Protein AF-A0A8K0G3H5-F1 (afdb_monomer_lite)

Structure (mmCIF, N/CA/C/O backbone):
data_AF-A0A8K0G3H5-F1
#
_entry.id   AF-A0A8K0G3H5-F1
#
loop_
_atom_site.group_PDB
_atom_site.id
_atom_site.type_symbol
_atom_site.label_atom_id
_atom_site.label_alt_id
_atom_site.label_comp_id
_atom_site.label_asym_id
_atom_site.label_entity_id
_atom_site.label_seq_id
_atom_site.pdbx_PDB_ins_code
_atom_site.Cartn_x
_atom_site.Cartn_y
_atom_site.Cartn_z
_atom_site.occupancy
_atom_site.B_iso_or_equiv
_atom_site.auth_seq_id
_atom_site.auth_comp_id
_atom_site.auth_asym_id
_atom_site.auth_atom_id
_atom_site.pdbx_PDB_model_num
ATOM 1 N N . VAL A 1 1 ? -3.496 2.735 -14.451 1.00 60.97 1 VAL A N 1
ATOM 2 C CA . VAL A 1 1 ? -2.533 3.697 -13.855 1.00 60.97 1 VAL A CA 1
ATOM 3 C C . VAL A 1 1 ? -3.003 5.143 -13.969 1.00 60.97 1 VAL A C 1
ATOM 5 O O . VAL A 1 1 ? -3.151 5.767 -12.934 1.00 60.97 1 VAL A O 1
ATOM 8 N N . VAL A 1 2 ? -3.291 5.678 -15.167 1.00 65.19 2 VAL A N 1
ATOM 9 C CA . VAL A 1 2 ? -3.724 7.091 -15.317 1.00 65.19 2 VAL A CA 1
ATOM 10 C C . VAL A 1 2 ? -5.033 7.393 -14.565 1.00 65.19 2 VAL A C 1
ATOM 12 O O . VAL A 1 2 ? -5.083 8.351 -13.806 1.00 65.19 2 VAL A O 1
ATOM 15 N N . ALA A 1 3 ? -6.048 6.529 -14.674 1.00 71.25 3 ALA A N 1
ATOM 16 C CA . ALA A 1 3 ? -7.316 6.703 -13.951 1.00 71.25 3 ALA A CA 1
ATOM 17 C C . ALA A 1 3 ? -7.170 6.621 -12.414 1.00 71.25 3 ALA A C 1
ATOM 19 O O . ALA A 1 3 ? -7.749 7.429 -11.695 1.00 71.25 3 ALA A O 1
ATOM 20 N N . GLU A 1 4 ? -6.352 5.687 -11.910 1.00 70.50 4 GLU A N 1
ATOM 21 C CA . GLU A 1 4 ? -6.043 5.552 -10.470 1.00 70.50 4 GLU A CA 1
ATOM 22 C C . GLU A 1 4 ? -5.405 6.827 -9.907 1.00 70.50 4 GLU A C 1
ATOM 24 O O . GLU A 1 4 ? -5.673 7.245 -8.784 1.00 70.50 4 GLU A O 1
ATOM 29 N N . TYR A 1 5 ? -4.570 7.472 -10.715 1.00 69.31 5 TYR A N 1
ATOM 30 C CA . TYR A 1 5 ? -3.880 8.694 -10.348 1.00 69.31 5 TYR A CA 1
ATOM 31 C C . TYR A 1 5 ? -4.804 9.907 -10.294 1.00 69.31 5 TYR A C 1
ATOM 33 O O . TYR A 1 5 ? -4.731 10.695 -9.354 1.00 69.31 5 TYR A O 1
ATOM 41 N N . GLU A 1 6 ? -5.700 10.047 -11.270 1.00 69.94 6 GLU A N 1
ATOM 42 C CA . GLU A 1 6 ? -6.723 11.095 -11.261 1.00 69.94 6 GLU A CA 1
ATOM 43 C C . GLU A 1 6 ? -7.671 10.932 -10.067 1.00 69.94 6 GLU A C 1
ATOM 45 O O . GLU A 1 6 ? -7.985 11.917 -9.394 1.00 69.94 6 GLU A O 1
ATOM 50 N N . ALA A 1 7 ? -8.055 9.690 -9.753 1.00 77.19 7 ALA A N 1
ATOM 51 C CA . ALA A 1 7 ? -8.869 9.357 -8.588 1.00 77.19 7 ALA A CA 1
ATOM 52 C C . ALA A 1 7 ? -8.151 9.698 -7.274 1.00 77.19 7 ALA A C 1
ATOM 54 O O . ALA A 1 7 ? -8.716 10.396 -6.427 1.00 77.19 7 ALA A O 1
ATOM 55 N N . LEU A 1 8 ? -6.882 9.298 -7.130 1.00 76.44 8 LEU A N 1
ATOM 56 C CA . LEU A 1 8 ? -6.054 9.666 -5.984 1.00 76.44 8 LEU A CA 1
ATOM 57 C C . LEU A 1 8 ? -5.936 11.190 -5.868 1.00 76.44 8 LEU A C 1
ATOM 59 O O . LEU A 1 8 ? -6.237 11.749 -4.819 1.00 76.44 8 LEU A O 1
ATOM 63 N N . ALA A 1 9 ? -5.572 11.893 -6.941 1.00 72.31 9 ALA A N 1
ATOM 64 C CA . ALA A 1 9 ? -5.428 13.346 -6.936 1.00 72.31 9 ALA A CA 1
ATOM 65 C C . ALA A 1 9 ? -6.732 14.064 -6.545 1.00 72.31 9 ALA A C 1
ATOM 67 O O . ALA A 1 9 ? -6.689 15.063 -5.823 1.00 72.31 9 ALA A O 1
ATOM 68 N N . ALA A 1 10 ? -7.888 13.566 -6.990 1.00 76.31 10 ALA A N 1
ATOM 69 C CA . ALA A 1 10 ? -9.194 14.081 -6.594 1.00 76.31 10 ALA A CA 1
ATOM 70 C C . ALA A 1 10 ? -9.475 13.841 -5.102 1.00 76.31 10 ALA A C 1
ATOM 72 O O . ALA A 1 10 ? -9.843 14.777 -4.396 1.00 76.31 10 ALA A O 1
ATOM 73 N N . LEU A 1 11 ? -9.232 12.629 -4.595 1.00 75.12 11 LEU A N 1
ATOM 74 C CA . LEU A 1 11 ? -9.430 12.280 -3.184 1.00 75.12 11 LEU A CA 1
ATOM 75 C C . LEU A 1 11 ? -8.519 13.067 -2.249 1.00 75.12 11 LEU A C 1
ATOM 77 O O . LEU A 1 11 ? -8.965 13.526 -1.198 1.00 75.12 11 LEU A O 1
ATOM 81 N N . LEU A 1 12 ? -7.259 13.257 -2.635 1.00 73.12 12 LEU A N 1
ATOM 82 C CA . LEU A 1 12 ? -6.318 14.095 -1.906 1.00 73.12 12 LEU A CA 1
ATOM 83 C C . LEU A 1 12 ? -6.831 15.545 -1.883 1.00 73.12 12 LEU A C 1
ATOM 85 O O . LEU A 1 12 ? -6.938 16.144 -0.815 1.00 73.12 12 LEU A O 1
ATOM 89 N N . LYS A 1 13 ? -7.252 16.109 -3.023 1.00 71.12 13 LYS A N 1
ATOM 90 C CA . LYS A 1 13 ? -7.838 17.463 -3.056 1.00 71.12 13 LYS A CA 1
ATOM 91 C C . LYS A 1 13 ? -9.052 17.594 -2.133 1.00 71.12 13 LYS A C 1
ATOM 93 O O . LYS A 1 13 ? -9.148 18.598 -1.436 1.00 71.12 13 LYS A O 1
ATOM 98 N N . THR A 1 14 ? -9.943 16.606 -2.088 1.00 68.56 14 THR A N 1
ATOM 99 C CA . THR A 1 14 ? -11.157 16.662 -1.258 1.00 68.56 14 THR A CA 1
ATOM 100 C C . THR A 1 14 ? -10.860 16.470 0.234 1.00 68.56 14 THR A C 1
ATOM 102 O O . THR A 1 14 ? -11.368 17.231 1.054 1.00 68.56 14 THR A O 1
ATOM 105 N N . ASN A 1 15 ? -9.991 15.523 0.604 1.00 61.44 15 ASN A N 1
ATOM 106 C CA . ASN A 1 15 ? -9.629 15.264 2.005 1.00 61.44 15 ASN A CA 1
ATOM 107 C C . ASN A 1 15 ? -8.744 16.363 2.620 1.00 61.44 15 ASN A C 1
ATOM 109 O O . ASN A 1 15 ? -8.857 16.659 3.811 1.00 61.44 15 ASN A O 1
ATOM 113 N N . TYR A 1 16 ? -7.866 17.001 1.838 1.00 61.28 16 TYR A N 1
ATOM 114 C CA . TYR A 1 16 ? -6.876 17.942 2.379 1.00 61.28 16 TYR A CA 1
ATOM 115 C C . TYR A 1 16 ? -7.357 19.385 2.522 1.00 61.28 16 TYR A C 1
ATOM 117 O O . TYR A 1 16 ? -6.759 20.134 3.293 1.00 61.28 16 TYR A O 1
ATOM 125 N N . GLN A 1 17 ? -8.461 19.786 1.880 1.00 52.34 17 GLN A N 1
ATOM 126 C CA . GLN A 1 17 ? -9.055 21.111 2.127 1.00 52.34 17 GLN A CA 1
ATOM 127 C C . GLN A 1 17 ? -9.505 21.286 3.593 1.00 52.34 17 GLN A C 1
ATOM 129 O O . GLN A 1 17 ? -9.594 22.416 4.069 1.00 52.34 17 GLN A O 1
ATOM 134 N N . GLN A 1 18 ? -9.725 20.190 4.333 1.00 49.72 18 GLN A N 1
ATOM 135 C CA . GLN A 1 18 ? -10.153 20.217 5.738 1.00 49.72 18 GLN A CA 1
ATOM 136 C C . GLN A 1 18 ? -9.012 20.128 6.769 1.00 49.72 18 GLN A C 1
ATOM 138 O O . GLN A 1 18 ? -9.180 20.600 7.892 1.00 49.72 18 GLN A O 1
ATOM 143 N N . LYS A 1 19 ? -7.841 19.570 6.429 1.00 51.81 19 LYS A N 1
ATOM 144 C CA . LYS A 1 19 ? -6.721 19.368 7.371 1.00 51.81 19 LYS A CA 1
ATOM 145 C C . LYS A 1 19 ? -5.499 20.163 6.897 1.00 51.81 19 LYS A C 1
ATOM 147 O O . LYS A 1 19 ? -4.670 19.629 6.184 1.00 51.81 19 LYS A O 1
ATOM 152 N N . LYS A 1 20 ? -5.364 21.435 7.302 1.00 50.28 20 LYS A N 1
ATOM 153 C CA . LYS A 1 20 ? -4.253 22.351 6.924 1.00 50.28 20 LYS A CA 1
ATOM 154 C C . LYS A 1 20 ? -2.960 22.217 7.762 1.00 50.28 20 LYS A C 1
ATOM 156 O O . LYS A 1 20 ? -2.026 22.978 7.550 1.00 50.28 20 LYS A O 1
ATOM 161 N N . SER A 1 21 ? -2.897 21.296 8.730 1.00 50.94 21 SER A N 1
ATOM 162 C CA . SER A 1 21 ? -1.921 21.362 9.839 1.00 50.94 21 SER A CA 1
ATOM 163 C C . SER A 1 21 ? -0.646 20.501 9.730 1.00 50.94 21 SER A C 1
ATOM 165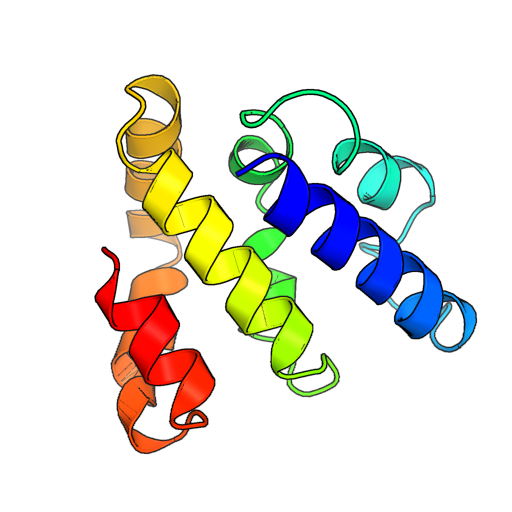 O O . SER A 1 21 ? 0.264 20.710 10.530 1.00 50.94 21 SER A O 1
ATOM 167 N N . LYS A 1 22 ? -0.547 19.509 8.833 1.00 55.66 22 LYS A N 1
ATOM 168 C CA . LYS A 1 22 ? 0.615 18.595 8.777 1.00 55.66 22 LYS A CA 1
ATOM 169 C C . LYS A 1 22 ? 1.765 19.152 7.894 1.00 55.66 22 LYS A C 1
ATOM 171 O O . LYS A 1 22 ? 1.527 19.553 6.757 1.00 55.66 22 LYS A O 1
ATOM 176 N N . PRO A 1 23 ? 3.023 19.150 8.373 1.00 52.19 23 PRO A N 1
ATOM 177 C CA . PRO A 1 23 ? 4.151 19.870 7.756 1.00 52.19 23 PRO A CA 1
ATOM 178 C C . PRO A 1 23 ? 4.619 19.348 6.385 1.00 52.19 23 PRO A C 1
ATOM 180 O O . PRO A 1 23 ? 5.292 20.070 5.656 1.00 52.19 23 PRO A O 1
ATOM 183 N N . TRP A 1 24 ? 4.248 18.128 5.985 1.00 52.88 24 TRP A N 1
ATOM 184 C CA . TRP A 1 24 ? 4.562 17.589 4.653 1.00 52.88 24 TRP A CA 1
ATOM 185 C C . TRP A 1 24 ? 3.606 18.090 3.545 1.00 52.88 24 TRP A C 1
ATOM 187 O O . TRP A 1 24 ? 3.844 17.848 2.358 1.00 52.88 24 TRP A O 1
ATOM 197 N N . MET A 1 25 ? 2.552 18.833 3.912 1.00 53.16 25 MET A N 1
ATOM 198 C CA . MET A 1 25 ? 1.445 19.265 3.044 1.00 53.16 25 MET A CA 1
ATOM 199 C C . MET A 1 25 ? 1.609 20.680 2.457 1.00 53.16 25 MET A C 1
ATOM 201 O O . MET A 1 25 ? 0.626 21.397 2.262 1.00 53.16 25 MET A O 1
ATOM 205 N N . ASN A 1 26 ? 2.830 21.121 2.163 1.00 52.50 26 ASN A N 1
ATOM 206 C CA . ASN A 1 26 ? 3.011 22.369 1.415 1.00 52.50 26 ASN A CA 1
ATOM 207 C C . ASN A 1 26 ? 2.492 22.180 -0.024 1.00 52.50 26 ASN A C 1
ATOM 209 O O . ASN A 1 26 ? 2.656 21.109 -0.603 1.00 52.50 26 ASN A O 1
ATOM 213 N N . SER A 1 27 ? 1.884 23.211 -0.620 1.00 42.72 27 SER A N 1
ATOM 214 C CA . SER A 1 27 ? 1.158 23.176 -1.909 1.00 42.72 27 SER A CA 1
ATOM 215 C C . SER A 1 27 ? 1.940 22.550 -3.076 1.00 42.72 27 SER A C 1
ATOM 217 O O . SER A 1 27 ? 1.345 22.006 -4.004 1.00 42.72 27 SER A O 1
ATOM 219 N N . ALA A 1 28 ? 3.273 22.594 -3.019 1.00 39.88 28 ALA A N 1
ATOM 220 C CA . ALA A 1 28 ? 4.167 21.965 -3.987 1.00 39.88 28 ALA A CA 1
ATOM 221 C C . ALA A 1 28 ? 4.187 20.423 -3.889 1.00 39.88 28 ALA A C 1
ATOM 223 O O . ALA A 1 28 ? 4.289 19.754 -4.910 1.00 39.88 28 ALA A O 1
ATOM 224 N N . SER A 1 29 ? 4.004 19.847 -2.694 1.00 45.16 29 SER A N 1
ATOM 225 C CA . SER A 1 29 ? 4.036 18.397 -2.443 1.00 45.16 29 SER A CA 1
ATOM 226 C C . SER A 1 29 ? 2.851 17.637 -3.034 1.00 45.16 29 SER A C 1
ATOM 228 O O . SER A 1 29 ? 3.005 16.484 -3.421 1.00 45.16 29 SER A O 1
ATOM 230 N N . ILE A 1 30 ? 1.679 18.271 -3.113 1.00 43.53 30 ILE A N 1
ATOM 231 C CA . ILE A 1 30 ? 0.469 17.683 -3.716 1.00 43.53 30 ILE A CA 1
ATOM 232 C C . ILE A 1 30 ? 0.523 17.797 -5.251 1.00 43.53 30 ILE A C 1
ATOM 234 O O . ILE A 1 30 ? -0.052 16.977 -5.961 1.00 43.53 30 ILE A O 1
ATOM 238 N N . CYS A 1 31 ? 1.259 18.783 -5.778 1.00 33.78 31 CYS A N 1
ATOM 239 C CA . CYS A 1 31 ? 1.403 19.023 -7.216 1.00 33.78 31 CYS A CA 1
ATOM 240 C C . CYS A 1 31 ? 2.208 17.916 -7.930 1.00 33.78 31 CYS A C 1
ATOM 242 O O . CYS A 1 31 ? 1.975 17.643 -9.107 1.00 33.78 31 CYS A O 1
ATOM 244 N N . CYS A 1 32 ? 3.081 17.202 -7.209 1.00 40.72 32 CYS A N 1
ATOM 245 C CA . CYS A 1 32 ? 3.848 16.070 -7.743 1.00 40.72 32 CYS A CA 1
ATOM 246 C C . CYS A 1 32 ? 2.961 14.896 -8.203 1.00 40.72 32 CYS A C 1
ATOM 248 O O . CYS A 1 32 ? 3.376 14.079 -9.024 1.00 40.72 32 CYS A O 1
ATOM 250 N N . VAL A 1 33 ? 1.708 14.852 -7.735 1.00 47.09 33 VAL A N 1
ATOM 251 C CA . VAL A 1 33 ? 0.676 13.903 -8.167 1.00 47.09 33 VAL A CA 1
ATOM 252 C C . VAL A 1 33 ? 0.016 14.347 -9.474 1.00 47.09 33 VAL A C 1
ATOM 254 O O . VAL A 1 33 ? -1.120 13.966 -9.708 1.00 47.09 33 VAL A O 1
ATOM 257 N N . THR A 1 34 ? 0.660 15.131 -10.359 1.00 40.62 34 THR A N 1
ATOM 258 C CA . THR A 1 34 ? 0.024 15.422 -11.664 1.00 40.62 34 THR A CA 1
ATOM 259 C C . THR A 1 34 ? 0.700 15.097 -12.999 1.00 40.62 34 THR A C 1
ATOM 2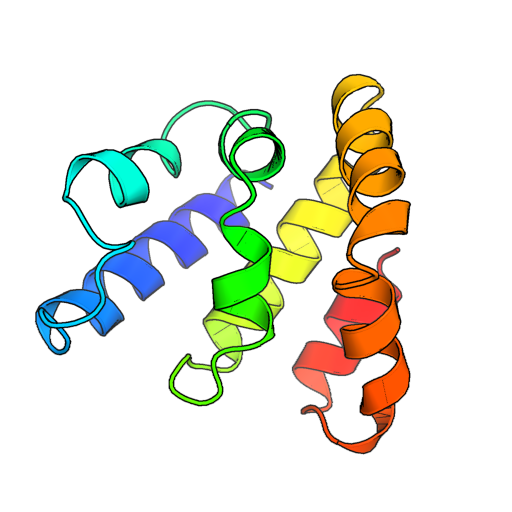61 O O . THR A 1 34 ? -0.046 15.179 -13.971 1.00 40.62 34 THR A O 1
ATOM 264 N N . LYS A 1 35 ? 1.971 14.677 -13.172 1.00 44.62 35 LYS A N 1
ATOM 265 C CA . LYS A 1 35 ? 2.463 14.436 -14.563 1.00 44.62 35 LYS A CA 1
ATOM 266 C C . LYS A 1 35 ? 3.362 13.241 -14.876 1.00 44.62 35 LYS A C 1
ATOM 268 O O . LYS A 1 35 ? 3.356 12.830 -16.031 1.00 44.62 35 LYS A O 1
ATOM 273 N N . GLU A 1 36 ? 4.046 12.610 -13.927 1.00 46.78 36 GLU A N 1
ATOM 274 C CA . GLU A 1 36 ? 4.884 11.444 -14.246 1.00 46.78 36 GLU A CA 1
ATOM 275 C C . GLU A 1 36 ? 4.781 10.382 -13.155 1.00 46.78 36 GLU A C 1
ATOM 277 O O . GLU A 1 36 ? 4.913 10.676 -11.968 1.00 46.78 36 GLU A O 1
ATOM 282 N N . VAL A 1 37 ? 4.556 9.128 -13.566 1.00 46.78 37 VAL A N 1
ATOM 283 C CA . VAL A 1 37 ? 4.466 7.946 -12.682 1.00 46.78 37 VAL A CA 1
ATOM 284 C C . VAL A 1 37 ? 5.702 7.824 -11.771 1.00 46.78 37 VAL A C 1
ATOM 286 O O . VAL A 1 37 ? 5.609 7.252 -10.692 1.00 46.78 37 VAL A O 1
ATOM 289 N N . GLY A 1 38 ? 6.838 8.408 -12.167 1.00 45.59 38 GLY A N 1
ATOM 290 C CA . GLY A 1 38 ? 8.071 8.419 -11.381 1.00 45.59 38 GLY A CA 1
ATOM 291 C C . GLY A 1 38 ? 8.074 9.371 -10.180 1.00 45.59 38 GLY A C 1
ATOM 292 O O . GLY A 1 38 ? 8.759 9.093 -9.201 1.00 45.59 38 GLY A O 1
ATOM 293 N N . LEU A 1 39 ? 7.300 10.463 -10.185 1.00 45.84 39 LEU A N 1
ATOM 294 C CA . LEU A 1 39 ? 7.495 11.536 -9.198 1.00 45.84 39 LEU A CA 1
ATOM 295 C C . LEU A 1 39 ? 6.822 11.264 -7.843 1.00 45.84 39 LEU A C 1
ATOM 297 O O . LEU A 1 39 ? 7.325 11.689 -6.810 1.00 45.84 39 LEU A O 1
ATOM 301 N N . LEU A 1 40 ? 5.710 10.521 -7.823 1.00 48.44 40 LEU A N 1
ATOM 302 C CA . LEU A 1 40 ? 5.081 10.066 -6.572 1.00 48.44 40 LEU A CA 1
ATOM 303 C C . LEU A 1 40 ? 5.952 9.049 -5.825 1.00 48.44 40 LEU A C 1
ATOM 305 O O . LEU A 1 40 ? 5.969 9.008 -4.597 1.00 48.44 40 LEU A O 1
ATOM 309 N N . VAL A 1 41 ? 6.639 8.218 -6.602 1.00 48.34 41 VAL A N 1
ATOM 310 C CA . VAL A 1 41 ? 7.448 7.104 -6.125 1.00 48.34 41 VAL A CA 1
ATOM 311 C C . VAL A 1 41 ? 8.792 7.639 -5.616 1.00 48.34 41 VAL A C 1
ATOM 313 O O . VAL A 1 41 ? 9.190 7.336 -4.498 1.00 48.34 41 VAL A O 1
ATOM 316 N N . MET A 1 42 ? 9.434 8.542 -6.359 1.00 45.75 42 MET A N 1
ATOM 317 C CA . MET A 1 42 ? 10.750 9.092 -6.003 1.00 45.75 42 MET A CA 1
ATOM 318 C C . MET A 1 42 ? 10.773 9.953 -4.728 1.00 45.75 42 MET A C 1
ATOM 320 O O . MET A 1 42 ? 11.823 10.073 -4.104 1.00 45.75 42 MET A O 1
ATOM 324 N N . ASP A 1 43 ? 9.646 10.537 -4.311 1.00 52.66 43 ASP A N 1
ATOM 325 C CA . ASP A 1 43 ? 9.635 11.607 -3.300 1.00 52.66 43 ASP A CA 1
ATOM 326 C C . ASP A 1 43 ? 9.243 11.140 -1.877 1.00 52.66 43 ASP A C 1
ATOM 328 O O . ASP A 1 43 ? 8.873 11.959 -1.037 1.00 52.66 43 ASP A O 1
ATOM 332 N N . PHE A 1 44 ? 9.295 9.828 -1.585 1.00 56.16 44 PHE A N 1
ATOM 333 C CA . PHE A 1 44 ? 9.103 9.215 -0.246 1.00 56.16 44 PHE A CA 1
ATOM 334 C C . PHE A 1 44 ? 7.764 9.492 0.473 1.00 56.16 44 PHE A C 1
ATOM 336 O O . PHE A 1 44 ? 7.535 9.020 1.589 1.00 56.16 44 PHE A O 1
ATOM 343 N N . LYS A 1 45 ? 6.827 10.211 -0.156 1.00 67.19 45 LYS A N 1
ATOM 344 C CA . LYS A 1 45 ? 5.580 10.652 0.494 1.00 67.19 45 LYS A CA 1
ATOM 345 C C . LYS A 1 45 ? 4.560 9.546 0.741 1.00 67.19 45 LYS A C 1
ATOM 347 O O . LYS A 1 45 ? 3.675 9.718 1.579 1.00 67.19 45 LYS A O 1
ATOM 352 N N . PHE A 1 46 ? 4.697 8.407 0.063 1.00 71.81 46 PHE A N 1
ATOM 353 C CA . PHE A 1 46 ? 3.818 7.255 0.257 1.00 71.81 46 PHE A CA 1
ATOM 354 C C . PHE A 1 46 ? 3.906 6.686 1.681 1.00 71.81 46 PHE A C 1
ATOM 356 O O . PHE A 1 46 ? 2.899 6.195 2.181 1.00 71.81 46 PHE A O 1
ATOM 363 N N . HIS A 1 47 ? 5.049 6.834 2.368 1.00 74.88 47 HIS A N 1
ATOM 364 C CA . HIS A 1 47 ? 5.191 6.406 3.761 1.00 74.88 47 HIS A CA 1
ATOM 365 C C . HIS A 1 47 ? 4.118 7.017 4.654 1.00 74.88 47 HIS A C 1
ATOM 367 O O . HIS A 1 47 ? 3.441 6.309 5.398 1.00 74.88 47 HIS A O 1
ATOM 373 N N . TRP A 1 48 ? 3.937 8.336 4.573 1.00 75.12 48 TRP A N 1
ATOM 374 C CA . TRP A 1 48 ? 2.936 9.015 5.390 1.00 75.12 48 TRP A CA 1
ATOM 375 C C . TRP A 1 48 ? 1.522 8.620 4.981 1.00 75.12 48 TRP A C 1
ATOM 377 O O . TRP A 1 48 ? 0.683 8.434 5.849 1.00 75.12 48 TRP A O 1
ATOM 387 N N . LEU A 1 49 ? 1.259 8.441 3.685 1.00 79.06 49 LEU A N 1
ATOM 388 C CA . LEU A 1 49 ? -0.071 8.057 3.205 1.00 79.06 49 LEU A CA 1
ATOM 389 C C . LEU A 1 49 ? -0.496 6.661 3.677 1.00 79.06 49 LEU A C 1
ATOM 391 O O . LEU A 1 49 ? -1.674 6.465 3.961 1.00 79.06 49 LEU A O 1
ATOM 395 N N . LEU A 1 50 ? 0.442 5.715 3.779 1.00 80.56 50 LEU A N 1
ATOM 396 C CA . LEU A 1 50 ? 0.165 4.355 4.245 1.00 80.56 50 LEU A CA 1
ATOM 397 C C . LEU A 1 50 ? 0.072 4.261 5.776 1.00 80.56 50 LEU A C 1
ATOM 399 O O . LEU A 1 50 ? -0.790 3.550 6.283 1.00 80.56 50 LEU A O 1
ATOM 403 N N . ASN A 1 51 ? 0.904 5.005 6.514 1.00 79.44 51 ASN A N 1
ATOM 404 C CA . ASN A 1 51 ? 0.964 4.913 7.980 1.00 79.44 51 ASN A CA 1
ATOM 405 C C . ASN A 1 51 ? -0.004 5.854 8.720 1.00 79.44 51 ASN A C 1
ATOM 407 O O . ASN A 1 51 ? -0.263 5.668 9.912 1.00 79.44 51 ASN A O 1
ATOM 411 N N . ASP A 1 52 ? -0.533 6.885 8.060 1.00 79.50 52 ASP A N 1
ATOM 412 C CA . ASP A 1 52 ? -1.428 7.853 8.693 1.00 79.50 52 ASP A CA 1
ATOM 413 C C . ASP A 1 52 ? -2.868 7.317 8.776 1.00 79.50 52 ASP A C 1
ATOM 415 O O . ASP A 1 52 ? -3.603 7.284 7.790 1.00 79.50 52 ASP A O 1
ATOM 419 N N . ARG A 1 53 ? -3.301 6.931 9.982 1.00 73.56 53 ARG A N 1
ATOM 420 C CA . ARG A 1 53 ? -4.654 6.390 10.242 1.00 73.56 53 ARG A CA 1
ATOM 421 C C . ARG A 1 53 ? -5.782 7.399 10.022 1.00 73.56 53 ARG A C 1
ATOM 423 O O . ARG A 1 53 ? -6.941 7.017 9.931 1.00 73.56 53 ARG A O 1
ATOM 430 N N . ASP A 1 54 ? -5.446 8.683 9.948 1.00 77.81 54 ASP A N 1
ATOM 431 C CA . ASP A 1 54 ? -6.382 9.753 9.605 1.00 77.81 54 ASP A CA 1
ATOM 432 C C . ASP A 1 54 ? -6.779 9.770 8.124 1.00 77.81 54 ASP A C 1
ATOM 434 O O . ASP A 1 54 ? -7.686 10.520 7.744 1.00 77.81 54 ASP A O 1
ATOM 438 N N . VAL A 1 55 ? -6.032 9.052 7.285 1.00 78.50 55 VAL A N 1
ATOM 439 C CA . VAL A 1 55 ? -6.242 8.980 5.843 1.00 78.50 55 VAL A CA 1
ATOM 440 C C . VAL A 1 55 ? -7.326 7.944 5.551 1.00 78.50 55 VAL A C 1
ATOM 442 O O . VAL A 1 55 ? -7.414 6.911 6.209 1.00 78.50 55 VAL A O 1
ATOM 445 N N . GLN A 1 56 ? -8.171 8.229 4.563 1.00 82.62 56 GLN A N 1
ATOM 446 C CA . GLN A 1 56 ? -9.211 7.300 4.129 1.00 82.62 56 GLN A CA 1
ATOM 447 C C . GLN A 1 56 ? -8.606 6.073 3.445 1.00 82.62 56 GLN A C 1
ATOM 449 O O . GLN A 1 56 ? -7.653 6.193 2.675 1.00 82.62 56 GLN A O 1
ATOM 454 N N . ASP A 1 57 ? -9.232 4.919 3.641 1.00 86.00 57 ASP A N 1
ATOM 455 C CA . ASP A 1 57 ? -8.854 3.644 3.029 1.00 86.00 57 ASP A CA 1
ATOM 456 C C . ASP A 1 57 ? -8.720 3.754 1.502 1.00 86.00 57 ASP A C 1
ATOM 458 O O . ASP A 1 57 ? -7.745 3.267 0.932 1.00 86.00 57 ASP A O 1
ATOM 462 N N . GLN A 1 58 ? -9.616 4.497 0.829 1.00 85.75 58 GLN A N 1
ATOM 463 C CA . GLN A 1 58 ? -9.525 4.711 -0.624 1.00 85.75 58 GLN A CA 1
ATOM 464 C C . GLN A 1 58 ? -8.187 5.320 -1.061 1.00 85.75 58 GLN A C 1
ATOM 466 O O . GLN A 1 58 ? -7.662 4.967 -2.114 1.00 85.75 58 GLN A O 1
ATOM 471 N N . VAL A 1 59 ? -7.608 6.221 -0.267 1.00 83.88 59 VAL A N 1
ATOM 472 C CA . VAL A 1 59 ? -6.309 6.820 -0.593 1.00 83.88 59 VAL A CA 1
ATOM 473 C C . VAL A 1 59 ? -5.208 5.762 -0.537 1.00 83.88 59 VAL A C 1
ATOM 475 O O . VAL A 1 59 ? -4.391 5.702 -1.454 1.00 83.88 59 VAL A O 1
ATOM 478 N N . ARG A 1 60 ? -5.205 4.902 0.490 1.00 86.56 60 ARG A N 1
ATOM 479 C CA . ARG A 1 60 ? -4.225 3.812 0.623 1.00 86.56 60 ARG A CA 1
ATOM 480 C C . ARG A 1 60 ? -4.361 2.798 -0.508 1.00 86.56 60 ARG A C 1
ATOM 482 O O . ARG A 1 60 ? -3.361 2.467 -1.134 1.00 86.56 60 ARG A O 1
ATOM 489 N N . ILE A 1 61 ? -5.589 2.404 -0.841 1.00 89.50 61 ILE A N 1
ATOM 490 C CA . ILE A 1 61 ? -5.917 1.520 -1.972 1.00 89.50 61 ILE A CA 1
ATOM 491 C C . ILE A 1 61 ? -5.310 2.048 -3.277 1.00 89.50 61 ILE A C 1
ATOM 493 O O . ILE A 1 61 ? -4.568 1.334 -3.951 1.00 89.50 61 ILE A O 1
ATOM 497 N N . HIS A 1 62 ? -5.558 3.316 -3.618 1.00 84.56 62 HIS A N 1
ATOM 498 C CA . HIS A 1 62 ? -5.016 3.896 -4.848 1.00 84.56 62 HIS A CA 1
ATOM 499 C C . HIS A 1 62 ? -3.486 4.012 -4.819 1.00 84.56 62 HIS A C 1
ATOM 501 O O . HIS A 1 62 ? -2.840 3.780 -5.840 1.00 84.56 62 HIS A O 1
ATOM 507 N N . VAL A 1 63 ? -2.886 4.330 -3.666 1.00 84.06 63 VAL A N 1
ATOM 508 C CA . VAL A 1 63 ? -1.422 4.346 -3.506 1.00 84.06 63 VAL A CA 1
ATOM 509 C C . VAL A 1 63 ? -0.832 2.956 -3.750 1.00 84.06 63 VAL A C 1
ATOM 511 O O . VAL A 1 63 ? 0.104 2.838 -4.537 1.00 84.06 63 VAL A O 1
ATOM 514 N N . LEU A 1 64 ? -1.397 1.907 -3.145 1.00 86.81 64 LEU A N 1
ATOM 515 C CA . LEU A 1 64 ? -0.963 0.519 -3.337 1.00 86.81 64 LEU A CA 1
ATOM 516 C C . LEU A 1 64 ? -1.105 0.081 -4.799 1.00 86.81 64 LEU A C 1
ATOM 518 O O . LEU A 1 64 ? -0.152 -0.439 -5.367 1.00 86.81 64 LEU A O 1
ATOM 522 N N . ASN A 1 65 ? -2.240 0.370 -5.444 1.00 86.44 65 ASN A N 1
ATOM 523 C CA . ASN A 1 65 ? -2.464 0.051 -6.858 1.00 86.44 65 ASN A CA 1
ATOM 524 C C . ASN A 1 65 ? -1.452 0.751 -7.778 1.00 86.44 65 ASN A C 1
ATOM 526 O O . ASN A 1 65 ? -0.957 0.157 -8.738 1.00 86.44 65 ASN A O 1
ATOM 530 N N . ILE A 1 66 ? -1.149 2.027 -7.509 1.00 80.69 66 ILE A N 1
ATOM 531 C CA . ILE A 1 66 ? -0.151 2.789 -8.265 1.00 80.69 66 ILE A CA 1
ATOM 532 C C . ILE A 1 66 ? 1.237 2.194 -8.048 1.00 80.69 66 ILE A C 1
ATOM 534 O O . ILE A 1 66 ? 1.948 2.003 -9.030 1.00 80.69 66 ILE A O 1
ATOM 538 N N . LEU A 1 67 ? 1.614 1.881 -6.805 1.00 79.56 67 LEU A N 1
ATOM 539 C CA . LEU A 1 67 ? 2.905 1.275 -6.482 1.00 79.56 67 LEU A CA 1
ATOM 540 C C . LEU A 1 67 ? 3.060 -0.107 -7.126 1.00 79.56 67 LEU A C 1
ATOM 542 O O . LEU A 1 67 ? 4.091 -0.352 -7.741 1.00 79.56 67 LEU A O 1
ATOM 546 N N . ALA A 1 68 ? 2.039 -0.963 -7.077 1.00 83.25 68 ALA A N 1
ATOM 547 C CA . ALA A 1 68 ? 2.050 -2.277 -7.718 1.00 83.25 68 ALA A CA 1
ATOM 548 C C . ALA A 1 68 ? 2.188 -2.159 -9.245 1.00 83.25 68 ALA A C 1
ATOM 550 O O . ALA A 1 68 ? 3.039 -2.797 -9.860 1.00 83.25 68 ALA A O 1
ATOM 551 N N . ALA A 1 69 ? 1.423 -1.262 -9.874 1.00 79.62 69 ALA A N 1
ATOM 552 C CA . ALA A 1 69 ? 1.546 -1.023 -11.311 1.00 79.62 69 ALA A CA 1
ATOM 553 C C . ALA A 1 69 ? 2.886 -0.375 -11.701 1.00 79.62 69 ALA A C 1
ATOM 555 O O . ALA A 1 69 ? 3.357 -0.537 -12.829 1.00 79.62 69 ALA A O 1
ATOM 556 N N . ALA A 1 70 ? 3.483 0.391 -10.790 1.00 75.12 70 ALA A N 1
ATOM 557 C CA . ALA A 1 70 ? 4.774 1.026 -10.975 1.00 75.12 70 ALA A CA 1
ATOM 558 C C . ALA A 1 70 ? 5.933 0.044 -10.726 1.00 75.12 70 ALA A C 1
ATOM 560 O O . ALA A 1 70 ? 6.951 0.188 -11.389 1.00 75.12 70 ALA A O 1
ATOM 561 N N . ALA A 1 71 ? 5.773 -0.977 -9.874 1.00 75.50 71 ALA A N 1
ATOM 562 C CA . ALA A 1 71 ? 6.785 -1.993 -9.552 1.00 75.50 71 ALA A CA 1
ATOM 563 C C . ALA A 1 71 ? 7.317 -2.747 -10.782 1.00 75.50 71 ALA A C 1
ATOM 565 O O . ALA A 1 71 ? 8.443 -3.234 -10.773 1.00 75.50 71 ALA A O 1
ATOM 566 N N . LEU A 1 72 ? 6.530 -2.788 -11.860 1.00 71.19 72 LEU A N 1
ATOM 567 C CA . LEU A 1 72 ? 6.909 -3.366 -13.151 1.00 71.19 72 LEU A CA 1
ATOM 568 C C . LEU A 1 72 ? 7.849 -2.470 -13.985 1.00 71.19 72 LEU A C 1
ATOM 570 O O . LEU A 1 72 ? 8.250 -2.869 -15.075 1.00 71.19 72 LEU A O 1
ATOM 574 N N . LYS A 1 73 ? 8.168 -1.251 -13.527 1.00 72.94 73 LYS A N 1
ATOM 575 C CA . LYS A 1 73 ? 9.094 -0.324 -14.194 1.00 72.94 73 LYS A CA 1
ATOM 576 C C . LYS A 1 73 ? 10.462 -0.326 -13.512 1.00 72.94 73 LYS A C 1
ATOM 578 O O . LYS A 1 73 ? 10.547 -0.190 -12.292 1.00 72.94 73 LYS A O 1
ATOM 583 N N . ASP A 1 74 ? 11.521 -0.360 -14.319 1.00 62.06 74 ASP A N 1
ATOM 584 C CA . ASP A 1 74 ? 12.913 -0.441 -13.850 1.00 62.06 74 ASP A CA 1
ATOM 585 C C . ASP A 1 74 ? 13.316 0.700 -12.898 1.00 62.06 74 ASP A C 1
ATOM 587 O O . ASP A 1 74 ? 14.040 0.478 -11.933 1.00 62.06 74 ASP A O 1
ATOM 591 N N . ASP A 1 75 ? 12.800 1.916 -13.086 1.00 62.72 75 ASP A N 1
ATOM 592 C CA . ASP A 1 75 ? 13.144 3.048 -12.208 1.00 62.72 75 ASP A CA 1
ATOM 593 C C . ASP A 1 75 ? 12.463 2.973 -10.831 1.00 62.72 75 ASP A C 1
ATOM 595 O O . ASP A 1 75 ? 12.904 3.585 -9.857 1.00 62.72 75 ASP A O 1
ATOM 599 N N . VAL A 1 76 ? 11.369 2.218 -10.731 1.00 64.69 76 VAL A N 1
ATOM 600 C CA . VAL A 1 76 ? 10.541 2.117 -9.522 1.00 64.69 76 VAL A CA 1
ATOM 601 C C . VAL A 1 76 ? 11.036 1.003 -8.613 1.00 64.69 76 VAL A C 1
ATOM 603 O O . VAL A 1 76 ? 10.952 1.135 -7.390 1.00 64.69 76 VAL A O 1
ATOM 606 N N . ILE A 1 77 ? 11.625 -0.060 -9.171 1.00 66.50 77 ILE A N 1
ATOM 607 C CA . ILE A 1 77 ? 12.220 -1.115 -8.348 1.00 66.50 77 ILE A CA 1
ATOM 608 C C . ILE A 1 77 ? 13.352 -0.568 -7.474 1.00 66.50 77 ILE A C 1
ATOM 610 O O . ILE A 1 77 ? 13.526 -1.036 -6.355 1.00 66.50 77 ILE A O 1
ATOM 614 N N . LEU A 1 78 ? 14.060 0.477 -7.925 1.00 64.88 78 LEU A N 1
ATOM 615 C CA . LEU A 1 78 ? 15.072 1.182 -7.132 1.00 64.88 78 LEU A CA 1
ATOM 616 C C . LEU A 1 78 ? 14.469 1.913 -5.927 1.00 64.88 78 LEU A C 1
ATOM 618 O O . LEU A 1 78 ? 15.075 1.926 -4.856 1.00 64.88 78 LEU A O 1
ATOM 622 N N . VAL A 1 79 ? 13.261 2.464 -6.058 1.00 65.69 79 VAL A N 1
ATOM 623 C CA . VAL A 1 79 ? 12.551 3.085 -4.931 1.00 65.69 79 VAL A CA 1
ATOM 624 C C . VAL A 1 79 ? 12.063 2.034 -3.941 1.00 65.69 79 VAL A C 1
ATOM 626 O O . VAL A 1 79 ? 12.254 2.203 -2.739 1.00 65.69 79 VAL A O 1
ATOM 629 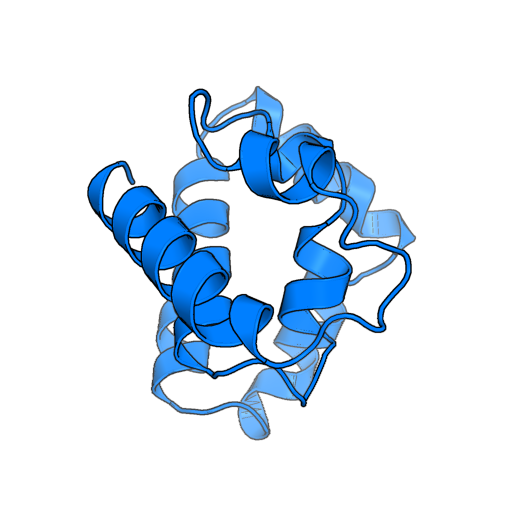N N . LEU A 1 80 ? 11.511 0.917 -4.421 1.00 67.75 80 LEU A N 1
ATOM 630 C CA . LEU A 1 80 ? 11.164 -0.217 -3.556 1.00 67.75 80 LEU A CA 1
ATOM 631 C C . LEU A 1 80 ? 12.412 -0.814 -2.885 1.00 67.75 80 LEU A C 1
ATOM 633 O O . LEU A 1 80 ? 12.361 -1.267 -1.745 1.00 67.75 80 LEU A O 1
ATOM 637 N N . HIS A 1 81 ? 13.567 -0.769 -3.550 1.00 69.06 81 HIS A N 1
ATOM 638 C CA . HIS A 1 81 ? 14.831 -1.186 -2.951 1.00 69.06 81 HIS A CA 1
ATOM 639 C C . HIS A 1 81 ? 15.288 -0.235 -1.844 1.00 69.06 81 HIS A C 1
ATOM 641 O O . HIS A 1 81 ? 15.875 -0.673 -0.856 1.00 69.06 81 HIS A O 1
ATOM 647 N N . GLN A 1 82 ? 15.016 1.060 -1.989 1.00 67.88 82 GLN A N 1
ATOM 648 C CA . GLN A 1 82 ? 15.327 2.051 -0.970 1.00 67.88 82 GLN A CA 1
ATOM 649 C C . GLN A 1 82 ? 14.376 1.949 0.237 1.00 67.88 82 GLN A C 1
ATOM 651 O O . GLN A 1 82 ? 14.835 2.134 1.366 1.00 67.88 82 GLN A O 1
ATOM 656 N N . ASP A 1 83 ? 13.114 1.543 0.027 1.00 72.81 83 ASP A N 1
ATOM 657 C CA . ASP A 1 83 ? 12.169 1.184 1.102 1.00 72.81 83 ASP A CA 1
ATOM 658 C C . ASP A 1 83 ? 12.727 0.101 2.033 1.00 72.81 83 ASP A C 1
ATOM 660 O O . ASP A 1 83 ? 12.417 0.085 3.219 1.00 72.81 83 ASP A O 1
ATOM 664 N N . ARG A 1 84 ? 13.641 -0.755 1.556 1.00 70.12 84 ARG A N 1
ATOM 665 C CA . ARG A 1 84 ? 14.302 -1.781 2.378 1.00 70.12 84 ARG A CA 1
ATOM 666 C C . ARG A 1 84 ? 14.986 -1.220 3.633 1.00 70.12 84 ARG A C 1
ATOM 668 O O . ARG A 1 84 ? 15.230 -1.989 4.555 1.00 70.12 84 ARG A O 1
ATOM 675 N N . LYS A 1 85 ? 15.326 0.075 3.676 1.00 72.62 85 LYS A N 1
ATOM 676 C CA . LYS A 1 85 ? 15.876 0.724 4.880 1.00 72.62 85 LYS A CA 1
ATOM 677 C C . LYS A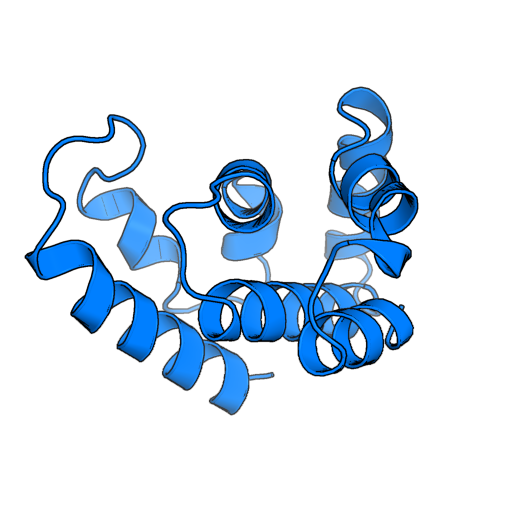 1 85 ? 14.808 1.081 5.913 1.00 72.62 85 LYS A C 1
ATOM 679 O O . LYS A 1 85 ? 15.046 0.897 7.101 1.00 72.62 85 LYS A O 1
ATOM 684 N N . ASP A 1 86 ? 13.664 1.581 5.458 1.00 74.88 86 ASP A N 1
ATOM 685 C CA . ASP A 1 86 ? 12.594 2.093 6.324 1.00 74.88 86 ASP A CA 1
ATOM 686 C C . ASP A 1 86 ? 11.491 1.050 6.574 1.00 74.88 86 ASP A C 1
ATOM 688 O O . ASP A 1 86 ? 10.648 1.226 7.456 1.00 74.88 86 ASP A O 1
ATOM 692 N N . HIS A 1 87 ? 11.521 -0.056 5.824 1.00 82.56 87 HIS A N 1
ATOM 693 C CA . HIS A 1 87 ? 10.613 -1.196 5.907 1.00 82.56 87 HIS A CA 1
ATOM 694 C C . HIS A 1 87 ? 9.133 -0.801 5.851 1.00 82.56 87 HIS A C 1
ATOM 696 O O . HIS A 1 87 ? 8.299 -1.443 6.482 1.00 82.56 87 HIS A O 1
ATOM 702 N N . VAL A 1 88 ? 8.775 0.254 5.123 1.00 82.56 88 VAL A N 1
ATOM 703 C CA . VAL A 1 88 ? 7.433 0.840 5.198 1.00 82.56 88 VAL A CA 1
ATOM 704 C C . VAL A 1 88 ? 6.409 -0.102 4.604 1.00 82.56 88 VAL A C 1
ATOM 706 O O . VAL A 1 88 ? 5.436 -0.449 5.270 1.00 82.56 88 VAL A O 1
ATOM 709 N N . LEU A 1 89 ? 6.641 -0.546 3.367 1.00 82.00 89 LEU A N 1
ATOM 710 C CA . LEU A 1 89 ? 5.710 -1.426 2.671 1.00 82.00 89 LEU A CA 1
ATOM 711 C C . LEU A 1 89 ? 5.676 -2.802 3.344 1.00 82.00 89 LEU A C 1
ATOM 713 O O . LEU A 1 89 ? 4.615 -3.400 3.482 1.00 82.00 89 LEU A O 1
ATOM 717 N N . MET A 1 90 ? 6.829 -3.265 3.837 1.00 83.81 90 MET A N 1
ATOM 718 C CA . MET A 1 90 ? 6.942 -4.518 4.586 1.00 83.81 90 MET A CA 1
ATOM 719 C C . MET A 1 90 ? 6.170 -4.476 5.913 1.00 83.81 90 MET A C 1
ATOM 721 O O . MET A 1 90 ? 5.443 -5.415 6.221 1.00 83.81 90 MET A O 1
ATOM 725 N N . ASN A 1 91 ? 6.292 -3.394 6.688 1.00 87.56 91 ASN A N 1
ATOM 726 C CA . ASN A 1 91 ? 5.557 -3.212 7.942 1.00 87.56 91 ASN A CA 1
ATOM 727 C C . ASN A 1 91 ? 4.058 -3.059 7.685 1.00 87.56 91 ASN A C 1
ATOM 729 O O . ASN A 1 91 ? 3.253 -3.644 8.402 1.00 87.56 91 ASN A O 1
ATOM 733 N N . TYR A 1 92 ? 3.685 -2.327 6.636 1.00 87.88 92 TYR A N 1
ATOM 734 C CA . TYR A 1 92 ? 2.292 -2.210 6.223 1.00 87.88 92 TYR A CA 1
ATOM 735 C C . TYR A 1 92 ? 1.709 -3.580 5.834 1.00 87.88 92 TYR A C 1
ATOM 737 O O . TYR A 1 92 ? 0.619 -3.936 6.272 1.00 87.88 92 TYR A O 1
ATOM 745 N N . ALA A 1 93 ? 2.470 -4.403 5.104 1.00 88.19 93 ALA A N 1
ATOM 746 C CA . ALA A 1 93 ? 2.076 -5.769 4.769 1.00 88.19 93 ALA A CA 1
ATOM 747 C C . ALA A 1 93 ? 2.024 -6.709 5.984 1.00 88.19 93 ALA A C 1
ATOM 749 O O . ALA A 1 93 ? 1.208 -7.625 6.022 1.00 88.19 93 ALA A O 1
ATOM 750 N N . TYR A 1 94 ? 2.859 -6.483 6.998 1.00 89.69 94 TYR A N 1
ATOM 751 C CA . TYR 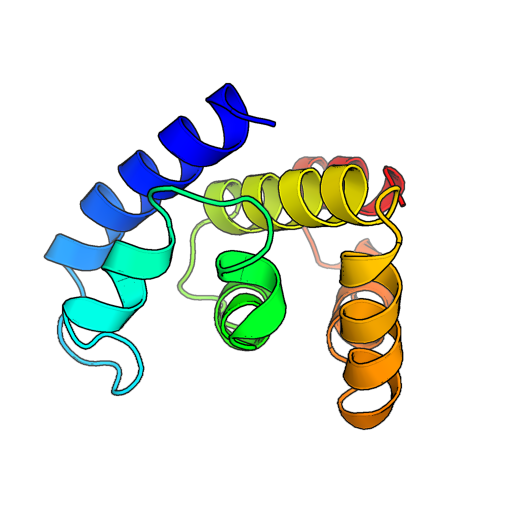A 1 94 ? 2.811 -7.243 8.247 1.00 89.69 94 TYR A CA 1
ATOM 752 C C . TYR A 1 94 ? 1.499 -7.018 9.017 1.00 89.69 94 TYR A C 1
ATOM 754 O O . TYR A 1 94 ? 1.040 -7.900 9.739 1.00 89.69 94 TYR A O 1
ATOM 762 N N . GLU A 1 95 ? 0.855 -5.863 8.836 1.00 88.75 95 GLU A N 1
ATOM 763 C CA . GLU A 1 95 ? -0.443 -5.540 9.435 1.00 88.75 95 GLU A CA 1
ATOM 764 C C . GLU A 1 95 ? -1.646 -5.959 8.563 1.00 88.75 95 GLU A C 1
ATOM 766 O O . GLU A 1 95 ? -2.750 -5.456 8.769 1.00 88.75 95 GLU A O 1
ATOM 771 N N . ILE A 1 96 ? -1.475 -6.901 7.623 1.00 90.00 96 ILE A N 1
ATOM 772 C CA . ILE A 1 96 ? -2.525 -7.320 6.672 1.00 90.00 96 ILE A CA 1
ATOM 773 C C . ILE A 1 96 ? -3.847 -7.728 7.345 1.00 90.00 96 ILE A C 1
ATOM 775 O O . ILE A 1 96 ? -4.922 -7.389 6.858 1.00 90.00 96 ILE A O 1
ATOM 779 N N . ASP A 1 97 ? -3.791 -8.372 8.511 1.00 91.31 97 ASP A N 1
ATOM 780 C CA . ASP A 1 97 ? -4.987 -8.802 9.251 1.00 91.31 97 ASP A CA 1
ATOM 781 C C . ASP A 1 97 ? -5.757 -7.634 9.897 1.00 91.31 97 ASP A C 1
ATOM 783 O O . ASP A 1 97 ? -6.860 -7.816 10.415 1.00 91.31 97 ASP A O 1
ATOM 787 N N . ARG A 1 98 ? -5.164 -6.434 9.922 1.00 89.88 98 ARG A N 1
ATOM 788 C CA . ARG A 1 98 ? -5.702 -5.230 10.574 1.00 89.88 98 ARG A CA 1
ATOM 789 C C . ARG A 1 98 ? -6.220 -4.185 9.590 1.00 89.88 98 ARG A C 1
ATOM 791 O O . 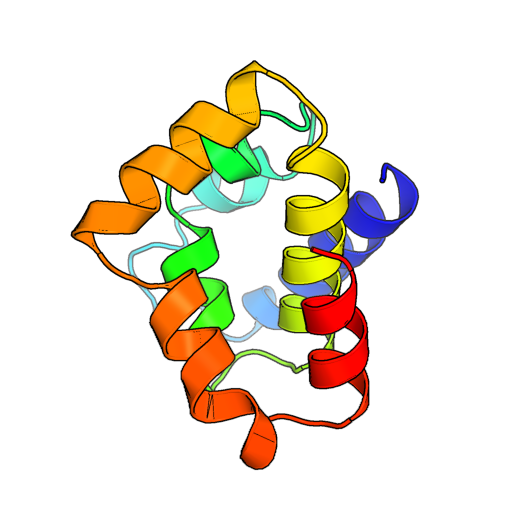ARG A 1 98 ? -6.864 -3.233 10.031 1.00 89.88 98 ARG A O 1
ATOM 798 N N . ILE A 1 99 ? -5.941 -4.346 8.300 1.00 90.50 99 ILE A N 1
ATOM 799 C CA . ILE A 1 99 ? -6.418 -3.464 7.229 1.00 90.50 99 ILE A CA 1
ATOM 800 C C . ILE A 1 99 ? -7.709 -4.012 6.603 1.00 90.50 99 ILE A C 1
ATOM 802 O O . ILE A 1 99 ? -8.033 -5.195 6.743 1.00 90.50 99 ILE A O 1
ATOM 806 N N . SER A 1 100 ? -8.468 -3.147 5.926 1.00 91.50 100 SER A N 1
ATOM 807 C CA . SER A 1 100 ? -9.726 -3.519 5.269 1.00 91.50 100 SER A CA 1
ATOM 808 C C . SER A 1 100 ? -9.508 -4.521 4.131 1.00 91.50 100 SER A C 1
ATOM 810 O O . SER A 1 100 ? -8.437 -4.585 3.529 1.00 91.50 100 SER A O 1
ATOM 812 N N . VAL A 1 101 ? -10.536 -5.314 3.806 1.00 93.31 101 VAL A N 1
ATOM 813 C CA . VAL A 1 101 ? -10.457 -6.350 2.756 1.00 93.31 101 VAL A CA 1
ATOM 814 C C . VAL A 1 101 ? -10.077 -5.739 1.405 1.00 93.31 101 VAL A C 1
ATOM 816 O O . VAL A 1 101 ? -9.358 -6.346 0.613 1.00 93.31 101 VAL A O 1
ATOM 819 N N . GLU A 1 102 ? -10.543 -4.527 1.132 1.00 92.44 102 GLU A N 1
ATOM 820 C CA . GLU A 1 102 ? -10.212 -3.763 -0.061 1.00 92.44 102 GLU A CA 1
ATOM 821 C C . GLU A 1 102 ? -8.721 -3.396 -0.105 1.00 92.44 102 GLU A C 1
ATOM 823 O O . GLU A 1 102 ? -8.090 -3.575 -1.146 1.00 92.44 102 GLU A O 1
ATOM 828 N N . GLU A 1 103 ? -8.133 -2.969 1.017 1.00 91.38 103 GLU A N 1
ATOM 829 C CA . GLU A 1 103 ? -6.690 -2.715 1.120 1.00 91.38 103 GLU A CA 1
ATOM 830 C C . GLU A 1 103 ? -5.871 -4.000 0.953 1.00 91.38 103 GLU A C 1
ATOM 832 O O . GLU A 1 103 ? -4.881 -4.000 0.219 1.00 91.38 103 GLU A O 1
ATOM 837 N N . GLN A 1 104 ? -6.311 -5.117 1.546 1.00 93.81 104 GLN A N 1
ATOM 838 C CA . GLN A 1 104 ? -5.653 -6.422 1.379 1.00 93.81 104 GLN A CA 1
ATOM 839 C C . GLN A 1 104 ? -5.602 -6.845 -0.095 1.00 93.81 104 GLN A C 1
ATOM 841 O O . GLN A 1 104 ? -4.578 -7.338 -0.567 1.00 93.81 104 GLN A O 1
ATOM 846 N N . ARG A 1 105 ? -6.690 -6.625 -0.847 1.00 93.44 105 ARG A N 1
ATOM 847 C CA . ARG A 1 105 ? -6.746 -6.929 -2.287 1.00 93.44 105 ARG A CA 1
ATOM 848 C C . ARG A 1 105 ? -5.752 -6.097 -3.085 1.00 93.44 105 ARG A C 1
ATOM 850 O O . ARG A 1 105 ? -5.109 -6.638 -3.977 1.00 93.44 105 ARG A O 1
ATOM 857 N N . SER A 1 106 ? -5.620 -4.812 -2.767 1.00 91.25 106 SER A N 1
ATOM 858 C CA . SER A 1 106 ? -4.638 -3.937 -3.413 1.00 91.25 106 SER A CA 1
ATOM 859 C C . SER A 1 106 ? -3.201 -4.310 -3.065 1.00 91.25 106 SER A C 1
ATOM 861 O O . SER A 1 106 ? -2.334 -4.271 -3.934 1.00 91.25 106 SER A O 1
ATOM 863 N N . LEU A 1 107 ? -2.943 -4.716 -1.822 1.00 90.62 107 LEU A N 1
ATOM 864 C CA . LEU A 1 107 ? -1.634 -5.210 -1.400 1.00 90.62 107 LEU A CA 1
ATOM 865 C C . LEU A 1 107 ? -1.253 -6.525 -2.104 1.00 90.62 107 LEU A C 1
ATOM 867 O O . LEU A 1 107 ? -0.084 -6.749 -2.386 1.00 90.62 107 LEU A O 1
ATOM 871 N N . ALA A 1 108 ? -2.224 -7.373 -2.446 1.00 91.00 108 ALA A N 1
ATOM 872 C CA . ALA A 1 108 ? -1.989 -8.626 -3.167 1.00 91.00 108 ALA A CA 1
ATOM 873 C C . ALA A 1 108 ? -1.632 -8.454 -4.662 1.00 91.00 108 ALA A C 1
ATOM 875 O O . ALA A 1 108 ? -1.487 -9.450 -5.366 1.00 91.00 108 ALA A O 1
ATOM 876 N N . LEU A 1 109 ? -1.533 -7.216 -5.168 1.00 88.50 109 LEU A N 1
ATOM 877 C CA . LEU A 1 109 ? -1.151 -6.930 -6.558 1.00 88.50 109 LEU A CA 1
ATOM 878 C C . LEU A 1 109 ? 0.369 -6.899 -6.798 1.00 88.50 109 LEU A C 1
ATOM 880 O O . LEU A 1 109 ? 0.773 -6.842 -7.961 1.00 88.50 109 LEU A O 1
ATOM 884 N N . PHE A 1 110 ? 1.180 -6.873 -5.735 1.00 79.88 110 PHE A N 1
ATOM 885 C CA . PHE A 1 110 ? 2.644 -6.966 -5.806 1.00 79.88 110 PHE A CA 1
ATOM 886 C C . PHE A 1 110 ? 3.100 -8.413 -6.020 1.00 79.88 110 PHE A C 1
ATOM 888 O O . PHE A 1 110 ? 4.079 -8.596 -6.779 1.00 79.88 110 PHE A O 1
#

Radius of gyration: 13.25 Å; chains: 1; bounding box: 27×32×26 Å

Organism: Ignelater luminosus (NCBI:txid2038154)

pLDDT: mean 70.74, std 15.88, range [33.78, 93.81]

Sequence (110 aa):
VVAEYEALAALLKTNYQQKKSKPWMNSASICCVTKEVGLLVMDFKFHWLLNDRDVQDQVRIHVLNILAAAALKDDVILVLHQDRKDHVLMNYAYEIDRISVEEQRSLALF

Secondary structure (DSSP, 8-state):
-HHHHHHHHHHHHHHHTS----TT--HHHHHGGGS-HHHHHHTSTHHHHHH-TTS-HHHHHHHHHHHHHHHTSHHHHHHHHHHHHHTHHHHHHHTGGGS-HHHHHHHTT-

Foldseek 3Di:
DVVLLVVLLVLCVVLVVPPVPDPCPDPVNSVLSPDDLLSVLVPPCLLCQLPPPSHDLSNLLSSLQSLLVCCPPPSNVVSVVVCVVVCRLVVSVVCLVVHDPSNNVSNVSD